Protein AF-A0A7Y2ZWP7-F1 (afdb_monomer)

Nearest PDB structures (foldseek):
  7brs-assembly2_B  TM=5.077E-01  e=2.955E-02  Escherichia coli K-12
  8ri6-assembly1_C  TM=5.027E-01  e=2.623E-02  Escherichia coli
  9j6n-assembly2_B  TM=5.219E-01  e=1.567E-01  Streptomyces sp. JHA19
  4lpv-assembly1_A  TM=5.617E-01  e=3.831E-01  synthetic construct
  2wbk-assembly1_A  TM=4.570E-01  e=1.699E+00  Bacteroides thetaiotaomicron VPI-5482

Structure (mmCIF, N/CA/C/O backbone):
data_AF-A0A7Y2ZWP7-F1
#
_entry.id   AF-A0A7Y2ZWP7-F1
#
loop_
_atom_site.group_PDB
_atom_site.id
_atom_site.type_symbol
_atom_site.label_atom_id
_atom_site.label_alt_id
_atom_site.label_comp_id
_atom_site.label_asym_id
_atom_site.label_entity_id
_atom_site.label_seq_id
_atom_site.pdbx_PDB_ins_code
_atom_site.Cartn_x
_atom_site.Cartn_y
_atom_site.Cartn_z
_atom_site.occupancy
_atom_site.B_iso_or_equiv
_atom_site.auth_seq_id
_atom_site.auth_comp_id
_atom_site.auth_asym_id
_atom_site.auth_atom_id
_atom_site.pdbx_PDB_model_num
ATOM 1 N N . MET A 1 1 ? -18.587 59.667 14.987 1.00 41.62 1 MET A N 1
ATOM 2 C CA . MET A 1 1 ? -17.826 59.071 13.861 1.00 41.62 1 MET A CA 1
ATOM 3 C C . MET A 1 1 ? -16.362 59.031 14.298 1.00 41.62 1 MET A C 1
ATOM 5 O O . MET A 1 1 ? -15.838 60.096 14.548 1.00 41.62 1 MET A O 1
ATOM 9 N N . LYS A 1 2 ? -15.640 57.929 14.500 1.00 44.94 2 LYS A N 1
ATOM 10 C CA . LYS A 1 2 ? -15.768 56.522 14.107 1.00 44.94 2 LYS A CA 1
ATOM 11 C C . LYS A 1 2 ? -15.041 55.707 15.193 1.00 44.94 2 LYS A C 1
ATOM 13 O O . LYS A 1 2 ? -13.915 56.050 15.538 1.00 44.94 2 LYS A O 1
ATOM 18 N N . HIS A 1 3 ? -15.672 54.666 15.733 1.00 44.88 3 HIS A N 1
ATOM 19 C CA . HIS A 1 3 ? -14.978 53.676 16.555 1.00 44.88 3 HIS A CA 1
ATOM 20 C C . HIS A 1 3 ? -14.043 52.883 15.636 1.00 44.88 3 HIS A C 1
ATOM 22 O O . HIS A 1 3 ? -14.511 52.184 14.739 1.00 44.88 3 HIS A O 1
ATOM 28 N N . ALA A 1 4 ? -12.730 53.028 15.813 1.00 48.81 4 ALA A N 1
ATOM 29 C CA . ALA A 1 4 ? -11.750 52.165 15.167 1.00 48.81 4 ALA A CA 1
ATOM 30 C C . ALA A 1 4 ? -11.737 50.828 15.920 1.00 48.81 4 ALA A C 1
ATOM 32 O O . ALA A 1 4 ? -11.011 50.652 16.895 1.00 48.81 4 ALA A O 1
ATOM 33 N N . ILE A 1 5 ? -12.621 49.915 15.517 1.00 54.44 5 ILE A N 1
ATOM 34 C CA . ILE A 1 5 ? -12.656 48.548 16.036 1.00 54.44 5 ILE A CA 1
ATOM 35 C C . ILE A 1 5 ? -11.467 47.804 15.426 1.00 54.44 5 ILE A C 1
ATOM 37 O O . ILE A 1 5 ? -11.475 47.407 14.260 1.00 54.44 5 ILE A O 1
ATOM 41 N N . LEU A 1 6 ? -10.428 47.666 16.242 1.00 48.25 6 LEU A N 1
ATOM 42 C CA . LEU A 1 6 ? -9.253 46.839 16.020 1.00 48.25 6 LEU A CA 1
ATOM 43 C C . LEU A 1 6 ? -9.697 45.372 15.879 1.00 48.25 6 LEU A C 1
ATOM 45 O O . LEU A 1 6 ? -9.906 44.675 16.867 1.00 48.25 6 LEU A O 1
ATOM 49 N N . SER A 1 7 ? -9.886 44.912 14.643 1.00 50.59 7 SER A N 1
ATOM 50 C CA . SER A 1 7 ? -10.218 43.515 14.352 1.00 50.59 7 SER A CA 1
ATOM 51 C C . SER A 1 7 ? -8.922 42.722 14.213 1.00 50.59 7 SER A C 1
ATOM 53 O O . SER A 1 7 ? -8.361 42.601 13.127 1.00 50.59 7 SER A O 1
ATOM 55 N N . VAL A 1 8 ? -8.412 42.222 15.338 1.00 52.72 8 VAL A N 1
ATOM 56 C CA . VAL A 1 8 ? -7.318 41.248 15.357 1.00 52.72 8 VAL A CA 1
ATOM 57 C C . VAL A 1 8 ? -7.896 39.899 14.915 1.00 52.72 8 VAL A C 1
ATOM 59 O O . VAL A 1 8 ? -8.498 39.179 15.708 1.00 52.72 8 VAL A O 1
ATOM 62 N N . LEU A 1 9 ? -7.747 39.564 13.631 1.00 49.41 9 LEU A N 1
ATOM 63 C CA . LEU A 1 9 ? -8.009 38.219 13.117 1.00 49.41 9 LEU A CA 1
ATOM 64 C C . LEU A 1 9 ? -6.866 37.295 13.577 1.00 49.41 9 LEU A C 1
ATOM 66 O O . LEU A 1 9 ? -5.861 37.128 12.890 1.00 49.41 9 LEU A O 1
ATOM 70 N N . ILE A 1 10 ? -7.000 36.707 14.768 1.00 55.69 10 ILE A N 1
ATOM 71 C CA . ILE A 1 10 ? -6.197 35.544 15.165 1.00 55.69 10 ILE A CA 1
ATOM 72 C C . ILE A 1 10 ? -6.719 34.357 14.351 1.00 55.69 10 ILE A C 1
ATOM 74 O O . ILE A 1 10 ? -7.707 33.715 14.702 1.00 55.69 10 ILE A O 1
ATOM 78 N N . VAL A 1 11 ? -6.072 34.091 13.215 1.00 55.31 11 VAL A N 1
ATOM 79 C CA . VAL A 1 11 ? -6.213 32.818 12.506 1.00 55.31 11 VAL A CA 1
ATOM 80 C C . VAL A 1 11 ? -5.475 31.782 13.343 1.00 55.31 11 VAL A C 1
ATOM 82 O O . VAL A 1 11 ? -4.252 31.660 13.294 1.00 55.31 11 VAL A O 1
ATOM 85 N N . LEU A 1 12 ? -6.235 31.079 14.175 1.00 51.16 12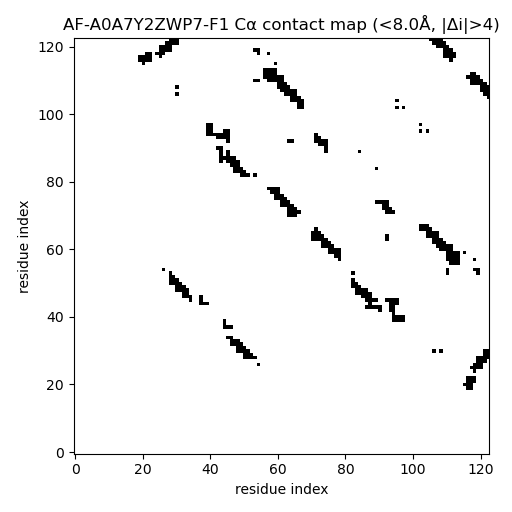 LEU A N 1
ATOM 86 C CA . LEU A 1 12 ? -5.756 29.975 14.989 1.00 51.16 12 LEU A CA 1
ATOM 87 C C . LEU A 1 12 ? -5.449 28.796 14.050 1.00 51.16 12 LEU A C 1
ATOM 89 O O . LEU A 1 12 ? -6.302 27.957 13.768 1.00 51.16 12 LEU A O 1
ATOM 93 N N . PHE A 1 13 ? -4.230 28.770 13.508 1.00 49.97 13 PHE A N 1
ATOM 94 C CA . PHE A 1 13 ? -3.674 27.616 12.804 1.00 49.97 13 PHE A CA 1
ATOM 95 C C . PHE A 1 13 ? -3.463 26.498 13.835 1.00 49.97 13 PHE A C 1
ATOM 97 O O . PHE A 1 13 ? -2.378 26.324 14.388 1.00 49.97 13 PHE A O 1
ATOM 104 N N . PHE A 1 14 ? -4.521 25.743 14.135 1.00 54.94 14 PHE A N 1
ATOM 105 C CA . PHE A 1 14 ? -4.380 24.448 14.788 1.00 54.94 14 PHE A CA 1
ATOM 106 C C . PHE A 1 14 ? -3.682 23.516 13.798 1.00 54.94 14 PHE A C 1
ATOM 108 O O . PHE A 1 14 ? -4.310 22.873 12.958 1.00 54.94 14 PHE A O 1
ATOM 115 N N . ALA A 1 15 ? -2.355 23.463 13.888 1.00 52.19 15 ALA A N 1
ATOM 116 C CA . ALA A 1 15 ? -1.590 22.350 13.367 1.00 52.19 15 ALA A CA 1
ATOM 117 C C . ALA A 1 15 ? -2.030 21.109 14.154 1.00 52.19 15 ALA A C 1
ATOM 119 O O . ALA A 1 15 ? -1.512 20.821 15.232 1.00 52.19 15 ALA A O 1
ATOM 120 N N . PHE A 1 16 ? -3.043 20.401 13.649 1.00 50.94 16 PHE A N 1
ATOM 121 C CA . PHE A 1 16 ? -3.355 19.061 14.117 1.00 50.94 16 PHE A CA 1
ATOM 122 C C . PHE A 1 16 ? -2.143 18.195 13.786 1.00 50.94 16 PHE A C 1
ATOM 124 O O . PHE A 1 16 ? -2.000 17.686 12.675 1.00 50.94 16 PHE A O 1
ATOM 131 N N . ALA A 1 17 ? -1.243 18.046 14.757 1.00 50.16 17 ALA A N 1
ATOM 132 C CA . ALA A 1 17 ? -0.327 16.926 14.795 1.00 50.16 17 ALA A CA 1
ATOM 133 C C . ALA A 1 17 ? -1.207 15.672 14.854 1.00 50.16 17 ALA A C 1
ATOM 135 O O . ALA A 1 17 ? -1.677 15.273 15.919 1.00 50.16 17 ALA A O 1
ATOM 136 N N . SER A 1 18 ? -1.535 15.124 13.682 1.00 54.62 18 SER A N 1
ATOM 137 C CA . SER A 1 18 ? -2.363 13.932 13.554 1.00 54.62 18 SER A CA 1
ATOM 138 C C . SER A 1 18 ? -1.567 12.759 14.107 1.00 54.62 18 SER A C 1
ATOM 140 O O . SER A 1 18 ? -0.817 12.097 13.388 1.00 54.62 18 SER A O 1
ATOM 142 N N . CYS A 1 19 ? -1.692 12.529 15.413 1.00 70.94 19 CYS A N 1
ATOM 143 C CA . CYS A 1 19 ? -1.199 11.325 16.050 1.00 70.94 19 CYS A CA 1
ATOM 144 C C . CYS A 1 19 ? -1.906 10.153 15.366 1.00 70.94 19 CYS A C 1
ATOM 146 O O . CYS A 1 19 ? -3.132 10.038 15.411 1.00 70.94 19 CYS A O 1
ATOM 148 N N . THR A 1 20 ? -1.140 9.343 14.640 1.00 78.19 20 THR A N 1
ATOM 149 C CA . THR A 1 20 ? -1.694 8.182 13.949 1.00 78.19 20 THR A CA 1
ATOM 150 C C . THR A 1 20 ? -2.122 7.185 15.018 1.00 78.19 20 THR A C 1
ATOM 152 O O . THR A 1 20 ? -1.285 6.687 15.769 1.00 78.19 20 THR A O 1
ATOM 155 N N . LYS A 1 21 ? -3.429 6.939 15.136 1.00 92.00 21 LYS A N 1
ATOM 156 C CA . LYS A 1 21 ? -3.969 6.004 16.123 1.00 92.00 21 LYS A CA 1
ATOM 157 C C . LYS A 1 21 ? -3.718 4.585 15.632 1.00 92.00 21 LYS A C 1
ATOM 159 O O . LYS A 1 21 ? -4.205 4.211 14.569 1.00 92.00 21 LYS A O 1
ATOM 164 N N . VAL A 1 22 ? -2.973 3.807 16.406 1.00 93.81 22 VAL A N 1
ATOM 165 C CA . VAL A 1 22 ? -2.733 2.386 16.141 1.00 93.81 22 VAL A CA 1
ATOM 166 C C . VAL A 1 22 ? -3.408 1.584 17.239 1.00 93.81 22 VAL A C 1
ATOM 168 O O . VAL A 1 22 ? -3.227 1.873 18.422 1.00 93.81 22 VAL A O 1
ATOM 171 N N . SER A 1 23 ? -4.207 0.599 16.848 1.00 94.88 23 SER A N 1
ATOM 172 C CA . SER A 1 23 ? -4.832 -0.328 17.782 1.00 94.88 23 SER A CA 1
ATOM 173 C C . SER A 1 23 ? -3.756 -1.166 18.482 1.00 94.88 23 SER A C 1
ATOM 175 O O . SER A 1 23 ? -2.845 -1.657 17.811 1.00 94.88 23 SER A O 1
ATOM 177 N N . PRO A 1 24 ? -3.860 -1.411 19.801 1.00 92.81 24 PRO A N 1
ATOM 178 C CA . PRO A 1 24 ? -2.964 -2.342 20.491 1.00 92.81 24 PRO A CA 1
ATOM 179 C C . PRO A 1 24 ? -3.080 -3.779 19.954 1.00 92.81 24 PRO A C 1
ATOM 181 O O . PRO A 1 24 ? -2.167 -4.574 20.142 1.00 92.81 24 PRO A O 1
ATOM 184 N N . ASN A 1 25 ? -4.177 -4.092 19.256 1.00 91.75 25 ASN A N 1
ATOM 185 C CA . ASN A 1 25 ? -4.431 -5.388 18.629 1.00 91.75 25 ASN A CA 1
ATOM 186 C C . ASN A 1 25 ? -4.138 -5.377 17.120 1.00 91.75 25 ASN A C 1
ATOM 188 O O . ASN A 1 25 ? -4.641 -6.234 16.396 1.00 91.75 25 ASN A O 1
ATOM 192 N N . ALA A 1 26 ? -3.390 -4.388 16.617 1.00 93.44 26 ALA A N 1
ATOM 193 C CA . ALA A 1 26 ? -3.069 -4.321 15.199 1.00 93.44 26 ALA A CA 1
ATOM 194 C C . ALA A 1 26 ? -2.266 -5.553 14.759 1.00 93.44 26 ALA A C 1
ATOM 196 O O . ALA A 1 26 ? -1.268 -5.916 15.382 1.00 93.44 26 ALA A O 1
ATOM 197 N N . VAL A 1 27 ? -2.691 -6.185 13.666 1.00 93.50 27 VAL A N 1
ATOM 198 C CA . VAL A 1 27 ? -2.091 -7.437 13.181 1.00 93.50 27 VAL A CA 1
ATOM 199 C C . VAL A 1 27 ? -1.154 -7.211 11.994 1.00 93.50 27 VAL A C 1
ATOM 201 O O . VAL A 1 27 ? -1.431 -6.405 11.103 1.00 93.50 27 VAL A O 1
ATOM 204 N N . GLU A 1 28 ? -0.051 -7.961 11.953 1.00 93.00 28 GLU A N 1
ATOM 205 C CA . GLU A 1 28 ? 0.915 -7.915 10.850 1.00 93.00 28 GLU A CA 1
ATOM 206 C C . GLU A 1 28 ? 0.411 -8.686 9.630 1.00 93.00 28 GLU A C 1
ATOM 208 O O . GLU A 1 28 ? 0.020 -9.846 9.739 1.00 93.00 28 GLU A O 1
ATOM 213 N N . ARG A 1 29 ? 0.435 -8.076 8.449 1.00 88.00 29 ARG A N 1
ATOM 214 C CA . ARG A 1 29 ? -0.111 -8.586 7.186 1.00 88.00 29 ARG A CA 1
ATOM 215 C C . ARG A 1 29 ? 0.991 -8.872 6.191 1.00 88.00 29 ARG A C 1
ATOM 217 O O . ARG A 1 29 ? 1.978 -8.148 6.115 1.00 88.00 29 ARG A O 1
ATOM 224 N N . LYS A 1 30 ? 0.786 -9.918 5.393 1.00 93.88 30 LYS A N 1
ATOM 225 C CA . LYS A 1 30 ? 1.742 -10.305 4.362 1.00 93.88 30 LYS A CA 1
ATOM 226 C C . LYS A 1 30 ? 1.427 -9.563 3.072 1.00 93.88 30 LYS A C 1
ATOM 228 O O . LYS A 1 30 ? 0.292 -9.618 2.587 1.00 93.88 30 LYS A O 1
ATOM 233 N N . VAL A 1 31 ? 2.443 -8.890 2.545 1.00 95.56 31 VAL A N 1
ATOM 234 C CA . VAL A 1 31 ? 2.397 -8.112 1.309 1.00 95.56 31 VAL A CA 1
ATOM 235 C C . VAL A 1 31 ? 3.240 -8.840 0.266 1.00 95.56 31 VAL A C 1
ATOM 237 O O . VAL A 1 31 ? 4.446 -8.984 0.419 1.00 95.56 31 VAL A O 1
ATOM 240 N N . ASP A 1 32 ? 2.594 -9.325 -0.789 1.00 96.06 32 ASP A N 1
ATOM 241 C CA . ASP A 1 32 ? 3.234 -10.061 -1.877 1.00 96.06 32 ASP A CA 1
ATOM 242 C C . ASP A 1 32 ? 3.146 -9.252 -3.178 1.00 96.06 32 ASP A C 1
ATOM 244 O O . ASP A 1 32 ? 2.055 -8.897 -3.642 1.00 96.06 32 ASP A O 1
ATOM 248 N N . PHE A 1 33 ? 4.292 -8.988 -3.801 1.00 94.62 33 PHE A N 1
ATOM 249 C CA . PHE A 1 33 ? 4.397 -8.313 -5.094 1.00 94.62 33 PHE A CA 1
ATOM 250 C C . PHE A 1 33 ? 5.679 -8.737 -5.822 1.00 94.62 33 PHE A C 1
ATOM 252 O O . PHE A 1 33 ? 6.578 -9.329 -5.232 1.00 94.62 33 PHE A O 1
ATOM 259 N N . SER A 1 34 ? 5.756 -8.443 -7.120 1.00 91.69 34 SER A N 1
ATOM 260 C CA . SER A 1 34 ? 6.957 -8.643 -7.935 1.00 91.69 34 SER A CA 1
ATOM 261 C C . SER A 1 34 ? 7.134 -7.466 -8.884 1.00 91.69 34 SER A C 1
ATOM 263 O O . SER A 1 34 ? 6.154 -6.978 -9.451 1.00 91.69 34 SER A O 1
ATOM 265 N N . TRP A 1 35 ? 8.381 -7.033 -9.065 1.00 88.44 35 TRP A N 1
ATOM 266 C CA . TRP A 1 35 ? 8.759 -6.023 -10.056 1.00 88.44 35 TRP A CA 1
ATOM 267 C C . TRP A 1 35 ? 8.942 -6.603 -11.467 1.00 88.44 35 TRP A C 1
ATOM 269 O O . TRP A 1 35 ? 9.184 -5.859 -12.415 1.00 88.44 35 TRP A O 1
ATOM 279 N N . GLU A 1 36 ? 8.834 -7.924 -11.624 1.00 87.88 36 GLU A N 1
ATOM 280 C CA . GLU A 1 36 ? 9.037 -8.610 -12.898 1.00 87.88 36 GLU A CA 1
ATOM 281 C C . GLU A 1 36 ? 8.089 -8.088 -13.992 1.00 87.88 36 GLU A C 1
ATOM 283 O O . GLU A 1 36 ? 6.879 -7.941 -13.795 1.00 87.88 36 GLU A O 1
ATOM 288 N N . GLY A 1 37 ? 8.654 -7.789 -15.165 1.00 86.44 37 GLY A N 1
ATOM 289 C CA . GLY A 1 37 ? 7.904 -7.268 -16.310 1.00 86.44 37 GLY A CA 1
ATOM 290 C C . GLY A 1 37 ? 7.414 -5.822 -16.154 1.00 86.44 37 GLY A C 1
ATOM 291 O O . GLY A 1 37 ? 6.542 -5.390 -16.917 1.00 86.44 37 GLY A O 1
ATOM 292 N N . LEU A 1 38 ? 7.928 -5.072 -15.173 1.00 87.56 38 LEU A N 1
ATOM 293 C CA . LEU A 1 38 ? 7.723 -3.628 -15.067 1.00 87.56 38 LEU A CA 1
ATOM 294 C C . LEU A 1 38 ? 8.907 -2.867 -15.657 1.00 87.56 38 LEU A C 1
ATOM 296 O O . LEU A 1 38 ? 10.054 -3.293 -15.561 1.00 87.56 38 LEU A O 1
ATOM 300 N N . VAL A 1 39 ? 8.598 -1.730 -16.277 1.00 86.69 39 VAL A N 1
ATOM 301 C CA . VAL A 1 39 ? 9.590 -0.830 -16.864 1.00 86.69 39 VAL A CA 1
ATOM 302 C C . VAL A 1 39 ? 9.894 0.263 -15.835 1.00 86.69 39 VAL A C 1
ATOM 304 O O . VAL A 1 39 ? 8.959 0.959 -15.427 1.00 86.69 39 VAL A O 1
ATOM 307 N N . PRO A 1 40 ? 11.156 0.419 -15.395 1.00 86.69 40 PRO A N 1
ATOM 308 C CA . PRO A 1 40 ? 11.552 1.523 -14.525 1.00 86.69 40 PRO A CA 1
ATOM 309 C C . PRO A 1 40 ? 11.252 2.888 -15.155 1.00 86.69 40 PRO A C 1
ATOM 311 O O . PRO A 1 40 ? 11.255 3.023 -16.379 1.00 86.69 40 PRO A O 1
ATOM 314 N N . CYS A 1 41 ? 11.008 3.901 -14.323 1.00 85.94 41 CYS A N 1
ATOM 315 C CA . CYS A 1 41 ? 10.721 5.280 -14.744 1.00 85.94 41 CYS A CA 1
ATOM 316 C C . CYS A 1 41 ? 9.482 5.444 -15.654 1.00 85.94 41 CYS A C 1
ATOM 318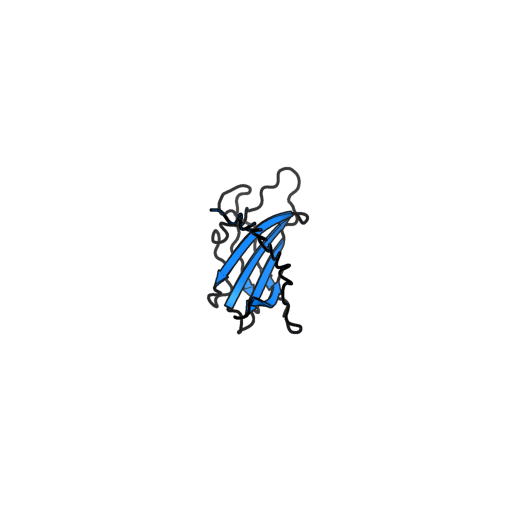 O O . CYS A 1 41 ? 9.299 6.494 -16.271 1.00 85.94 41 CYS A O 1
ATOM 320 N N . ALA A 1 42 ? 8.620 4.427 -15.758 1.00 84.12 42 ALA A N 1
ATOM 321 C CA . ALA A 1 42 ? 7.398 4.483 -16.552 1.00 84.12 42 ALA A CA 1
ATOM 322 C C . ALA A 1 42 ? 6.179 4.876 -15.704 1.00 84.12 42 ALA A C 1
ATOM 324 O O . ALA A 1 42 ? 5.996 4.408 -14.575 1.00 84.12 42 ALA A O 1
ATOM 325 N N . ALA A 1 43 ? 5.284 5.680 -16.288 1.00 75.50 43 ALA A N 1
ATOM 326 C CA . ALA A 1 43 ? 3.989 5.981 -15.686 1.00 75.50 43 ALA A CA 1
ATOM 327 C C . ALA A 1 43 ? 3.203 4.683 -15.427 1.00 75.50 43 ALA A C 1
ATOM 329 O O . ALA A 1 43 ? 3.099 3.817 -16.297 1.00 75.50 43 ALA A O 1
ATOM 330 N N . GLY A 1 44 ? 2.656 4.530 -14.218 1.00 71.88 44 GLY A N 1
ATOM 331 C CA . GLY A 1 44 ? 1.961 3.301 -13.825 1.00 71.88 44 GLY A CA 1
ATOM 332 C C . GLY A 1 44 ? 2.883 2.095 -13.593 1.00 71.88 44 GLY A C 1
ATOM 333 O O . GLY A 1 44 ? 2.390 0.967 -13.538 1.00 71.88 44 GLY A O 1
ATOM 334 N N . GLY A 1 45 ? 4.191 2.311 -13.408 1.00 81.31 45 GLY A N 1
ATOM 335 C CA . GLY A 1 45 ? 5.204 1.291 -13.098 1.00 81.31 45 GLY A CA 1
ATOM 336 C C . GLY A 1 45 ? 5.074 0.618 -11.725 1.00 81.31 45 GLY A C 1
ATOM 337 O O . GLY A 1 45 ? 6.046 0.065 -11.224 1.00 81.31 45 GLY A O 1
ATOM 338 N N . ASN A 1 46 ? 3.893 0.654 -11.103 1.00 90.00 46 ASN A N 1
ATOM 339 C CA . ASN A 1 46 ? 3.622 -0.022 -9.841 1.00 90.00 46 ASN A CA 1
ATOM 340 C C . ASN A 1 46 ? 3.036 -1.426 -10.073 1.00 90.00 46 ASN A C 1
ATOM 342 O O . ASN A 1 46 ? 2.158 -1.606 -10.933 1.00 90.00 46 ASN A O 1
ATOM 346 N N . PRO A 1 47 ? 3.477 -2.429 -9.296 1.00 93.75 47 PRO A N 1
ATOM 347 C CA . PRO A 1 47 ? 3.062 -3.807 -9.459 1.00 93.75 47 PRO A CA 1
ATOM 348 C C . PRO A 1 47 ? 1.619 -4.017 -9.026 1.00 93.75 47 PRO A C 1
ATOM 350 O O . PRO A 1 47 ? 0.991 -3.198 -8.357 1.00 93.75 47 PRO A O 1
ATOM 353 N N . LYS A 1 48 ? 1.102 -5.189 -9.384 1.00 95.44 48 LYS A N 1
ATOM 354 C CA . LYS A 1 48 ? -0.003 -5.773 -8.634 1.00 95.44 48 LYS A CA 1
ATOM 355 C C . LYS A 1 48 ? 0.508 -6.129 -7.236 1.00 95.44 48 LYS A C 1
A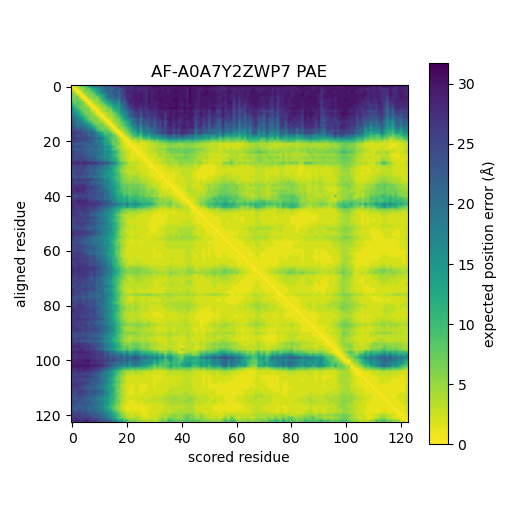TOM 357 O O . LYS A 1 48 ? 1.546 -6.778 -7.125 1.00 95.44 48 LYS A O 1
ATOM 362 N N . ILE A 1 49 ? -0.260 -5.790 -6.207 1.00 96.44 49 ILE A N 1
ATOM 363 C CA . ILE A 1 49 ? 0.038 -6.153 -4.818 1.00 96.44 49 ILE A CA 1
ATOM 364 C C . ILE A 1 49 ? -1.071 -7.071 -4.309 1.00 96.44 49 ILE A C 1
ATOM 366 O O . ILE A 1 49 ? -2.258 -6.812 -4.532 1.00 96.44 49 ILE A O 1
ATOM 370 N N . ARG A 1 50 ? -0.686 -8.161 -3.649 1.00 97.25 50 ARG A N 1
ATOM 371 C CA . ARG A 1 50 ? -1.590 -9.043 -2.908 1.00 97.25 50 ARG A CA 1
ATOM 372 C C . ARG A 1 50 ? -1.335 -8.854 -1.423 1.00 97.25 50 ARG A C 1
ATOM 374 O O . ARG A 1 50 ? -0.191 -8.889 -0.984 1.00 97.25 50 ARG A O 1
ATOM 381 N N . ILE A 1 51 ? -2.399 -8.667 -0.665 1.00 96.56 51 ILE A N 1
ATOM 382 C CA . ILE A 1 51 ? -2.347 -8.455 0.774 1.00 96.56 51 ILE A CA 1
ATOM 383 C C . ILE A 1 51 ? -3.188 -9.557 1.404 1.00 96.56 51 ILE A C 1
ATOM 385 O O . ILE A 1 51 ? -4.354 -9.729 1.051 1.00 96.56 51 ILE A O 1
ATOM 389 N N . SER A 1 52 ? -2.598 -10.317 2.319 1.00 95.38 52 SER A N 1
ATOM 390 C CA . SER A 1 52 ? -3.297 -11.398 3.018 1.00 95.38 52 SER A CA 1
ATOM 391 C C . SER A 1 52 ? -3.415 -11.130 4.515 1.00 95.38 52 SER A C 1
ATOM 393 O O . SER A 1 52 ? -2.618 -10.403 5.113 1.00 95.38 52 SER A O 1
ATOM 395 N N . GLY A 1 53 ? -4.466 -11.707 5.102 1.00 94.62 53 GLY A N 1
ATOM 396 C CA . GLY A 1 53 ? -4.842 -11.512 6.498 1.00 94.62 53 GLY A CA 1
ATOM 397 C C . GLY A 1 53 ? -5.550 -10.185 6.788 1.00 94.62 53 GLY A C 1
ATOM 398 O O . GLY A 1 53 ? -5.595 -9.772 7.933 1.00 94.62 53 GLY A O 1
ATOM 399 N N . ILE A 1 54 ? -6.060 -9.437 5.816 1.00 95.56 54 ILE A N 1
ATOM 400 C CA . ILE A 1 54 ? -6.678 -8.134 6.126 1.00 95.56 54 ILE A CA 1
ATOM 401 C C . ILE A 1 54 ? -7.771 -8.302 7.207 1.00 95.56 54 ILE A C 1
ATOM 403 O O . ILE A 1 54 ? -8.617 -9.174 7.029 1.00 95.56 54 ILE A O 1
ATOM 407 N N . PRO A 1 55 ? -7.742 -7.539 8.322 1.00 96.12 55 PRO A N 1
ATOM 408 C CA . PRO A 1 55 ? -8.759 -7.646 9.368 1.00 96.12 55 PRO A CA 1
ATOM 409 C C . PRO A 1 55 ? -10.156 -7.365 8.820 1.00 96.12 55 PRO A C 1
ATOM 411 O O . PRO A 1 55 ? -10.312 -6.446 8.014 1.00 96.12 55 PRO A O 1
ATOM 414 N N . ASP A 1 56 ? -11.163 -8.088 9.305 1.00 95.25 56 ASP A N 1
ATOM 415 C CA . ASP A 1 56 ? -12.545 -7.990 8.809 1.00 95.25 56 ASP A CA 1
ATOM 416 C C . ASP A 1 56 ? -13.136 -6.576 8.955 1.00 95.25 56 ASP A C 1
ATOM 418 O O . ASP A 1 56 ? -13.899 -6.114 8.104 1.00 95.25 56 ASP A O 1
ATOM 422 N N . ASP A 1 57 ? -12.709 -5.839 9.982 1.00 96.94 57 ASP A N 1
ATOM 423 C CA . ASP A 1 57 ? -13.171 -4.474 10.254 1.00 96.94 57 ASP A CA 1
ATOM 424 C C . ASP A 1 57 ? -12.519 -3.409 9.356 1.00 96.94 57 ASP A C 1
ATOM 426 O O . ASP A 1 57 ? -12.831 -2.220 9.462 1.00 96.94 57 ASP A O 1
ATOM 430 N N . THR A 1 58 ? -11.630 -3.807 8.441 1.00 97.88 58 THR A N 1
ATOM 431 C CA . THR A 1 58 ? -10.936 -2.873 7.546 1.00 97.88 58 THR A CA 1
ATOM 432 C C . THR A 1 58 ? -11.926 -2.178 6.620 1.00 97.88 58 THR A C 1
ATOM 434 O O . THR A 1 58 ? -12.670 -2.821 5.880 1.00 97.88 58 THR A O 1
ATOM 437 N N . LYS A 1 59 ? -11.895 -0.845 6.606 1.00 97.88 59 LYS A N 1
ATOM 438 C CA . LYS A 1 59 ? -12.664 -0.002 5.674 1.00 97.88 59 LYS A CA 1
ATOM 439 C C . LYS A 1 59 ? -11.782 0.696 4.659 1.00 97.88 59 LYS A C 1
ATOM 441 O O . LYS A 1 59 ? -12.213 0.945 3.534 1.00 97.88 59 LYS A O 1
ATOM 446 N N . THR A 1 60 ? -10.547 0.990 5.046 1.00 97.94 60 THR A N 1
ATOM 447 C CA . THR A 1 60 ? -9.615 1.765 4.234 1.00 97.94 60 THR A CA 1
ATOM 448 C C . THR A 1 60 ? -8.256 1.085 4.198 1.00 97.94 60 THR A C 1
ATOM 450 O O . THR A 1 60 ? -7.767 0.606 5.220 1.00 97.94 60 THR A O 1
ATOM 453 N N . LEU A 1 61 ? -7.631 1.072 3.023 1.00 97.56 61 LEU A N 1
ATOM 454 C CA . LEU A 1 61 ? -6.222 0.733 2.857 1.00 97.56 61 LEU A CA 1
ATOM 455 C C . LEU A 1 61 ? -5.435 1.996 2.520 1.00 97.56 61 LEU A C 1
ATOM 457 O O . LEU A 1 61 ? -5.787 2.725 1.591 1.00 97.56 61 LEU A O 1
ATOM 461 N N . VAL A 1 62 ? -4.344 2.229 3.241 1.00 97.19 62 VAL A N 1
ATOM 462 C CA . VAL A 1 62 ? -3.364 3.270 2.928 1.00 97.19 62 VAL A CA 1
ATOM 463 C C . VAL A 1 62 ? -2.083 2.596 2.470 1.00 97.19 62 VAL A C 1
ATOM 465 O O . VAL A 1 62 ? -1.509 1.771 3.175 1.00 97.19 62 VAL A O 1
ATOM 468 N N . VAL A 1 63 ? -1.645 2.946 1.268 1.00 97.19 63 VAL A N 1
ATOM 469 C CA . VAL A 1 63 ? -0.473 2.379 0.609 1.00 97.19 63 VAL A CA 1
ATOM 470 C C . VAL A 1 63 ? 0.558 3.478 0.478 1.00 97.19 63 VAL A C 1
ATOM 472 O O . VAL A 1 63 ? 0.261 4.540 -0.060 1.00 97.19 63 VAL A O 1
ATOM 475 N N . SER A 1 64 ? 1.766 3.237 0.964 1.00 96.31 64 SER A N 1
ATOM 476 C CA . SER A 1 64 ? 2.913 4.125 0.767 1.00 96.31 64 SER A CA 1
ATOM 477 C C . SER A 1 64 ? 4.067 3.331 0.176 1.00 96.31 64 SER A C 1
ATOM 479 O O . SER A 1 64 ? 4.183 2.135 0.443 1.00 96.31 64 SER A O 1
ATOM 481 N N . LEU A 1 65 ? 4.918 3.982 -0.608 1.00 94.75 65 LEU A N 1
ATOM 482 C CA . LEU A 1 65 ? 6.150 3.391 -1.124 1.00 94.75 65 LEU A CA 1
ATOM 483 C C . LEU A 1 65 ? 7.333 4.230 -0.656 1.00 94.75 65 LEU A C 1
ATOM 485 O O . LEU A 1 65 ? 7.272 5.461 -0.678 1.00 94.75 65 LEU A O 1
ATOM 489 N N . TYR A 1 6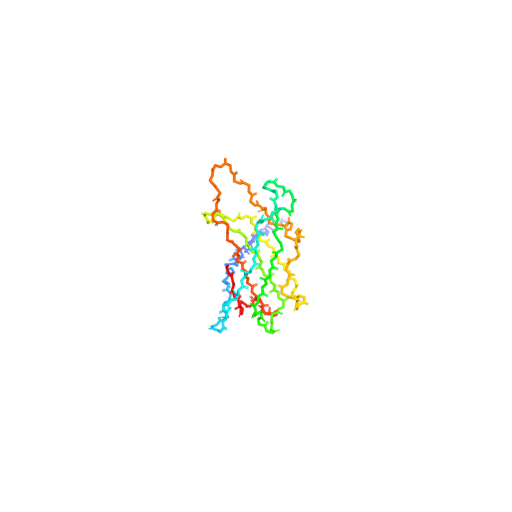6 ? 8.399 3.555 -0.243 1.00 92.69 66 TYR A N 1
ATOM 490 C CA . TYR A 1 66 ? 9.634 4.190 0.187 1.00 92.69 66 TYR A CA 1
ATOM 491 C C . TYR A 1 66 ? 10.846 3.565 -0.489 1.00 92.69 66 TYR A C 1
ATOM 493 O O . TYR A 1 66 ? 10.877 2.352 -0.685 1.00 92.69 66 TYR A O 1
ATOM 501 N N . ASP A 1 67 ? 11.861 4.383 -0.741 1.00 90.88 67 ASP A N 1
ATOM 502 C CA . ASP A 1 67 ? 13.192 3.967 -1.179 1.00 90.88 67 ASP A CA 1
ATOM 503 C C . ASP A 1 67 ? 14.239 4.726 -0.357 1.00 90.88 67 ASP A C 1
ATOM 505 O O . ASP A 1 67 ? 14.171 5.947 -0.248 1.00 90.88 67 ASP A O 1
ATOM 509 N N . HIS A 1 68 ? 15.155 4.021 0.313 1.00 87.56 68 HIS A N 1
ATOM 510 C CA . HIS A 1 68 ? 16.139 4.625 1.231 1.00 87.56 68 HIS A CA 1
ATOM 511 C C . HIS A 1 68 ? 15.544 5.607 2.269 1.00 87.56 68 HIS A C 1
ATOM 513 O O . HIS A 1 68 ? 16.196 6.544 2.721 1.00 87.56 68 HIS A O 1
ATOM 519 N N . GLY A 1 69 ? 14.285 5.389 2.666 1.00 86.19 69 GLY A N 1
ATOM 520 C CA . GLY A 1 69 ? 13.549 6.264 3.588 1.00 86.19 69 GLY A CA 1
ATOM 521 C C . GLY A 1 69 ? 12.890 7.483 2.932 1.00 86.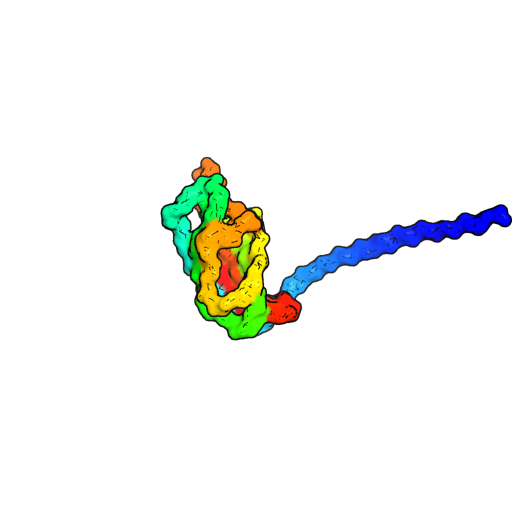19 69 GLY A C 1
ATOM 522 O O . GLY A 1 69 ? 12.117 8.175 3.594 1.00 86.19 69 GLY A O 1
ATOM 523 N N . LEU A 1 70 ? 13.123 7.721 1.642 1.00 89.12 70 LEU A N 1
ATOM 524 C CA . LEU A 1 70 ? 12.442 8.742 0.854 1.00 89.12 70 LEU A CA 1
ATOM 525 C C . LEU A 1 70 ? 11.079 8.224 0.398 1.00 89.12 70 LEU A C 1
ATOM 527 O O . LEU A 1 70 ? 10.947 7.092 -0.058 1.00 89.12 70 LEU A O 1
ATOM 531 N N . SER A 1 71 ? 10.050 9.055 0.549 1.00 92.75 71 SER A N 1
ATOM 532 C CA . SER A 1 71 ? 8.687 8.723 0.133 1.00 92.75 71 SER A CA 1
ATOM 533 C C . SER A 1 71 ? 8.534 8.885 -1.377 1.00 92.75 71 SER A C 1
ATOM 535 O O . SER A 1 71 ? 8.761 9.969 -1.902 1.00 92.75 71 SER A O 1
ATOM 537 N N . HIS A 1 72 ? 8.038 7.842 -2.035 1.00 92.31 72 HIS A N 1
ATOM 538 C CA . HIS A 1 72 ? 7.601 7.853 -3.436 1.00 92.31 72 HIS A CA 1
ATOM 539 C C . HIS A 1 72 ? 6.133 8.272 -3.599 1.00 92.31 72 HIS A C 1
ATOM 541 O O . HIS A 1 72 ? 5.619 8.396 -4.708 1.00 92.31 72 HIS A O 1
ATOM 547 N N . GLY A 1 73 ? 5.434 8.468 -2.483 1.00 94.00 73 GLY A N 1
ATOM 548 C CA . GLY A 1 73 ? 4.039 8.873 -2.461 1.00 94.00 73 GLY A CA 1
ATOM 549 C C . GLY A 1 73 ? 3.193 7.965 -1.587 1.00 94.00 73 GLY A C 1
ATOM 550 O O . GLY A 1 73 ? 3.656 6.976 -1.007 1.00 94.00 73 GLY A O 1
ATOM 551 N N . LYS A 1 74 ? 1.923 8.343 -1.489 1.00 95.69 74 LYS A N 1
ATOM 552 C CA . LYS A 1 74 ? 0.918 7.670 -0.677 1.00 95.69 74 LYS A CA 1
ATOM 553 C C . LYS A 1 74 ? -0.420 7.721 -1.392 1.00 95.69 74 LYS A C 1
ATOM 555 O O . LYS A 1 74 ? -0.804 8.768 -1.907 1.00 95.69 74 LYS A O 1
ATOM 560 N N . GLN A 1 75 ? -1.151 6.617 -1.358 1.00 95.94 75 GLN A N 1
ATOM 561 C CA . GLN A 1 75 ? -2.493 6.532 -1.910 1.00 95.94 75 GLN A CA 1
ATOM 562 C C . GLN A 1 75 ? -3.427 5.788 -0.961 1.00 95.94 75 GLN A C 1
ATOM 564 O O . GLN A 1 75 ? -3.052 4.787 -0.354 1.00 95.94 75 GLN A O 1
ATOM 569 N N . THR A 1 76 ? -4.654 6.287 -0.853 1.00 96.44 76 THR A N 1
ATOM 570 C CA . THR A 1 76 ? -5.700 5.737 0.008 1.00 96.44 76 THR A CA 1
ATOM 571 C C . THR A 1 76 ? -6.810 5.134 -0.846 1.00 96.44 76 THR A C 1
ATOM 573 O O . THR A 1 76 ? -7.195 5.718 -1.860 1.00 96.44 76 THR A O 1
ATOM 576 N N . PHE A 1 77 ? -7.337 3.987 -0.424 1.00 92.81 77 PHE A N 1
ATOM 577 C CA . PHE A 1 77 ? -8.404 3.256 -1.100 1.00 92.81 77 PHE A CA 1
ATOM 578 C C . PHE A 1 77 ? -9.485 2.854 -0.104 1.00 92.81 77 PHE A C 1
ATOM 580 O O . PHE A 1 77 ? -9.170 2.388 0.991 1.00 92.81 77 PHE A O 1
ATOM 587 N N . THR A 1 78 ? -10.751 2.935 -0.511 1.00 96.69 78 THR A N 1
ATOM 588 C CA . THR A 1 78 ? -11.800 2.144 0.139 1.00 96.69 78 THR A CA 1
ATOM 589 C C . THR A 1 78 ? -11.490 0.668 -0.082 1.00 96.69 78 THR A C 1
ATOM 591 O O . THR A 1 78 ? -11.197 0.255 -1.206 1.00 96.69 78 THR A O 1
ATOM 594 N N . TYR A 1 79 ? -11.516 -0.120 0.988 1.00 96.38 79 TYR A N 1
ATOM 595 C CA . TYR A 1 79 ? -11.247 -1.545 0.905 1.00 96.38 79 TYR A CA 1
ATOM 596 C C . TYR A 1 79 ? -12.429 -2.272 0.257 1.00 96.38 79 TYR A C 1
ATOM 598 O O . TYR A 1 79 ? -13.562 -2.164 0.718 1.00 96.38 79 TYR A O 1
ATOM 606 N N . ASP A 1 80 ? -12.156 -3.016 -0.813 1.00 95.62 80 ASP A N 1
ATOM 607 C CA . ASP A 1 80 ? -13.163 -3.736 -1.601 1.00 95.62 80 ASP A CA 1
ATOM 608 C C . ASP A 1 80 ? -13.338 -5.207 -1.182 1.00 95.62 80 ASP A C 1
ATOM 610 O O . ASP A 1 80 ? -14.075 -5.950 -1.827 1.00 95.62 80 ASP A O 1
ATOM 614 N N . GLY A 1 81 ? -12.644 -5.648 -0.127 1.00 95.75 81 GLY A N 1
ATOM 615 C CA . GLY A 1 81 ? -12.683 -7.032 0.354 1.00 95.75 81 GLY A CA 1
ATOM 616 C C . GLY A 1 81 ? -11.766 -8.007 -0.392 1.00 95.75 81 GLY A C 1
ATOM 617 O O . GLY A 1 81 ? -11.645 -9.156 0.024 1.00 95.75 81 GLY A O 1
ATOM 618 N N . SER A 1 82 ? -11.107 -7.595 -1.482 1.00 95.75 82 SER A N 1
ATOM 619 C CA . SER A 1 82 ? -10.373 -8.529 -2.352 1.00 95.75 82 SER A CA 1
ATOM 620 C C . SER A 1 82 ? -8.942 -8.829 -1.899 1.00 95.75 82 SER A C 1
ATOM 622 O O . SER A 1 82 ? -8.360 -9.837 -2.306 1.00 95.75 82 SER A O 1
ATOM 624 N N . GLY A 1 83 ? -8.336 -7.921 -1.130 1.00 95.12 83 GLY A N 1
ATOM 625 C CA . GLY A 1 83 ? -6.903 -7.940 -0.820 1.00 95.12 83 GLY A CA 1
ATOM 626 C C . GLY A 1 83 ? -6.001 -7.775 -2.048 1.00 95.12 83 GLY A C 1
ATOM 627 O O . GLY A 1 83 ? -4.829 -8.154 -2.007 1.00 95.12 83 GLY A O 1
ATOM 628 N N . ILE A 1 84 ? -6.520 -7.242 -3.161 1.00 96.69 84 ILE A N 1
ATOM 629 C CA . ILE A 1 84 ? -5.774 -7.073 -4.410 1.00 96.69 84 ILE A CA 1
ATOM 630 C C . ILE A 1 84 ? -5.741 -5.600 -4.813 1.00 96.69 84 ILE A C 1
ATOM 632 O O . ILE A 1 84 ? -6.753 -5.017 -5.189 1.00 96.69 84 ILE A O 1
ATOM 636 N N . ILE A 1 85 ? -4.537 -5.036 -4.884 1.00 94.94 85 ILE A N 1
ATOM 637 C CA . ILE A 1 85 ? -4.293 -3.779 -5.595 1.00 94.94 85 ILE A CA 1
ATOM 638 C C . ILE A 1 85 ? -3.864 -4.144 -7.015 1.00 94.94 85 ILE A C 1
ATOM 640 O O . ILE A 1 85 ? -2.868 -4.841 -7.226 1.00 94.94 85 ILE A O 1
ATOM 644 N N . LYS A 1 86 ? -4.644 -3.715 -8.010 1.00 93.69 86 LYS A N 1
ATOM 645 C CA . LYS A 1 86 ? -4.380 -4.019 -9.423 1.00 93.69 86 LYS A CA 1
ATOM 646 C C . LYS A 1 86 ? -3.123 -3.288 -9.909 1.00 93.69 86 LYS A C 1
ATOM 648 O O . LYS A 1 86 ? -2.833 -2.178 -9.470 1.00 93.69 86 LYS A O 1
ATOM 653 N N . LYS A 1 87 ? -2.408 -3.893 -10.865 1.00 91.50 87 LYS A N 1
ATOM 654 C CA . LYS A 1 87 ? -1.291 -3.239 -11.571 1.00 91.50 87 LYS A CA 1
ATOM 655 C C . LYS A 1 87 ? -1.760 -1.891 -12.130 1.00 91.50 87 LYS A C 1
ATOM 657 O O . LYS A 1 87 ? -2.839 -1.823 -12.718 1.00 91.50 87 LYS A O 1
ATOM 662 N N . GLY A 1 88 ? -0.964 -0.843 -11.927 1.00 86.31 88 GLY A N 1
ATOM 663 C CA . GLY A 1 88 ? -1.279 0.516 -12.384 1.00 86.31 88 GLY A CA 1
ATOM 664 C C . GLY A 1 88 ? -2.354 1.267 -11.581 1.00 86.31 88 GLY A C 1
ATOM 665 O O . GLY A 1 88 ? -2.630 2.418 -11.902 1.00 86.31 88 GLY A O 1
ATOM 666 N N . ALA A 1 89 ? -2.943 0.680 -10.530 1.00 91.75 89 ALA A N 1
ATOM 667 C CA . ALA A 1 89 ? -3.931 1.376 -9.691 1.00 91.75 89 ALA A CA 1
ATOM 668 C C . ALA A 1 89 ? -3.306 2.445 -8.770 1.00 91.75 89 ALA A C 1
ATOM 670 O O . ALA A 1 89 ? -3.998 3.355 -8.313 1.00 91.75 89 ALA A O 1
ATOM 671 N N . LEU A 1 90 ? -2.002 2.333 -8.500 1.00 93.31 90 LEU A N 1
ATOM 672 C CA . LEU A 1 90 ? -1.229 3.274 -7.692 1.00 93.31 90 LEU A CA 1
ATOM 673 C C . LEU A 1 90 ? -0.715 4.420 -8.575 1.00 93.31 90 LEU A C 1
ATOM 675 O O . LEU A 1 90 ? 0.430 4.394 -9.018 1.00 93.31 90 LEU A O 1
ATOM 679 N N . ASN A 1 91 ? -1.578 5.385 -8.888 1.00 90.06 91 ASN A N 1
ATOM 680 C CA . ASN A 1 91 ? -1.259 6.527 -9.752 1.00 90.06 91 ASN A CA 1
ATOM 681 C C . ASN A 1 91 ? -0.777 7.773 -8.983 1.00 90.06 91 ASN A C 1
ATOM 683 O O . ASN A 1 91 ? -0.261 8.693 -9.608 1.00 90.06 91 ASN A O 1
ATOM 687 N N . GLN A 1 92 ? -0.920 7.794 -7.652 1.00 91.88 92 GLN A N 1
ATOM 688 C CA . GLN A 1 92 ? -0.369 8.827 -6.756 1.00 91.88 92 GLN A CA 1
ATOM 689 C C . GLN A 1 92 ? 0.970 8.413 -6.123 1.00 91.88 92 GLN A C 1
ATOM 691 O O . GLN A 1 92 ? 1.476 9.084 -5.225 1.00 91.88 92 GLN A O 1
ATOM 696 N N . ILE A 1 93 ? 1.511 7.268 -6.539 1.00 92.25 93 ILE A N 1
ATOM 697 C CA . ILE A 1 93 ? 2.794 6.750 -6.077 1.00 92.25 93 ILE A CA 1
ATOM 698 C C . ILE A 1 93 ? 3.700 6.642 -7.291 1.00 92.25 93 ILE A C 1
ATOM 700 O O . ILE A 1 93 ? 3.372 5.948 -8.254 1.00 92.25 93 ILE A O 1
ATOM 704 N N . GLU A 1 94 ? 4.839 7.312 -7.247 1.00 90.06 94 GLU A N 1
ATOM 705 C CA . GLU A 1 94 ? 5.841 7.208 -8.293 1.00 90.06 94 GLU A CA 1
ATOM 706 C C . GLU A 1 94 ? 6.554 5.856 -8.196 1.00 90.0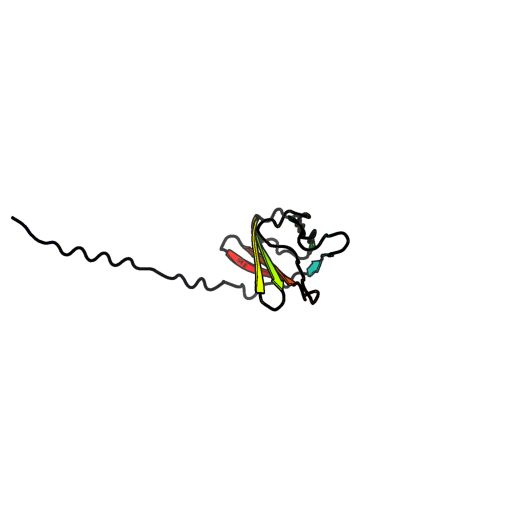6 94 GLU A C 1
ATOM 708 O O . GLU A 1 94 ? 7.076 5.480 -7.147 1.00 90.06 94 GLU A O 1
ATOM 713 N N . GLY A 1 95 ? 6.546 5.094 -9.290 1.00 88.88 95 GLY A N 1
ATOM 714 C CA . GLY A 1 95 ? 7.237 3.809 -9.343 1.00 88.88 95 GLY A CA 1
ATOM 715 C C . GLY A 1 95 ? 8.764 3.964 -9.259 1.00 88.88 95 GLY A C 1
ATOM 716 O O . GLY A 1 95 ? 9.290 5.075 -9.324 1.00 88.88 95 GLY A O 1
ATOM 717 N N . PRO A 1 96 ? 9.505 2.855 -9.142 1.00 87.94 96 PRO A N 1
ATOM 718 C CA . PRO A 1 96 ? 10.963 2.866 -9.168 1.00 87.94 96 PRO A CA 1
ATOM 719 C C . PRO A 1 96 ? 11.544 3.587 -10.390 1.00 87.94 96 PRO A C 1
ATOM 721 O O . PRO A 1 96 ? 11.209 3.259 -11.531 1.00 87.94 96 PRO A O 1
ATOM 724 N N . CYS A 1 97 ? 12.470 4.516 -10.150 1.00 85.94 97 CYS A N 1
ATOM 725 C CA . CYS A 1 97 ? 13.303 5.131 -11.183 1.00 85.94 97 CYS A CA 1
ATOM 726 C C . CYS A 1 97 ? 14.769 5.208 -10.714 1.00 85.94 97 CYS A C 1
ATOM 728 O O . CYS A 1 97 ? 15.272 6.282 -10.378 1.00 85.94 97 CYS A O 1
ATO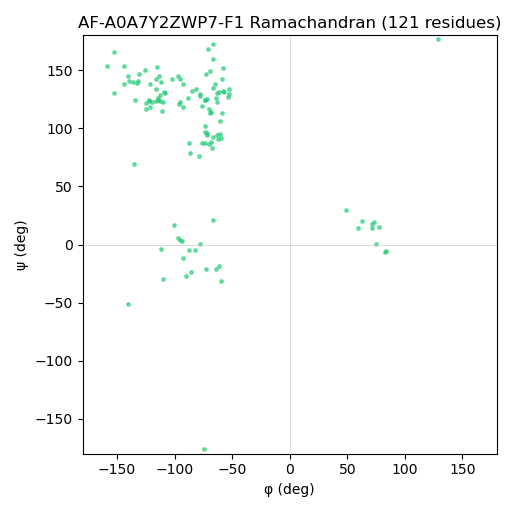M 730 N N . PRO A 1 98 ? 15.452 4.054 -10.591 1.00 80.81 98 PRO A N 1
ATOM 731 C CA . PRO A 1 98 ? 16.823 4.015 -10.107 1.00 80.81 98 PRO A CA 1
ATOM 732 C C . PRO A 1 98 ? 17.784 4.584 -11.160 1.00 80.81 98 PRO A C 1
ATOM 734 O O . PRO A 1 98 ? 17.830 4.105 -12.290 1.00 80.81 98 PRO A O 1
ATOM 737 N N . ASN A 1 99 ? 18.580 5.585 -10.773 1.00 7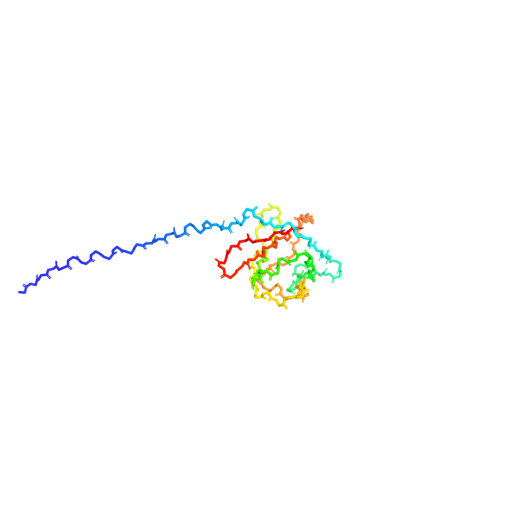2.50 99 ASN A N 1
ATOM 738 C CA . ASN A 1 99 ? 19.609 6.171 -11.643 1.00 72.50 99 ASN A CA 1
ATOM 739 C C . ASN A 1 99 ? 20.975 5.474 -11.525 1.00 72.50 99 ASN A C 1
ATOM 741 O O . ASN A 1 99 ? 21.769 5.543 -12.458 1.00 72.50 99 ASN A O 1
ATOM 745 N N . ILE A 1 100 ? 21.286 4.862 -10.374 1.00 63.06 100 ILE A N 1
ATOM 746 C CA . ILE A 1 100 ? 22.631 4.330 -10.074 1.00 63.06 100 ILE A CA 1
ATOM 747 C C . ILE A 1 100 ? 22.554 2.992 -9.332 1.00 63.06 100 ILE A C 1
ATOM 749 O O . ILE A 1 100 ? 23.183 2.031 -9.761 1.00 63.06 100 ILE A O 1
ATOM 753 N N . ASP A 1 101 ? 21.776 2.921 -8.249 1.00 64.19 101 ASP A N 1
ATOM 754 C CA . ASP A 1 101 ? 21.645 1.725 -7.410 1.00 64.19 101 ASP A CA 1
ATOM 755 C C . ASP A 1 101 ? 20.166 1.304 -7.364 1.00 64.19 101 ASP A C 1
ATOM 757 O O . ASP A 1 101 ? 19.318 2.150 -7.050 1.00 64.19 101 ASP A O 1
ATOM 761 N N . PRO A 1 102 ? 19.796 0.062 -7.734 1.00 67.19 102 PRO A N 1
ATOM 762 C CA . PRO A 1 102 ? 18.434 -0.420 -7.538 1.00 67.19 102 PRO A CA 1
ATOM 763 C C . PRO A 1 102 ? 18.092 -0.394 -6.043 1.00 67.19 102 PRO A C 1
ATOM 765 O O . PRO A 1 102 ? 18.572 -1.208 -5.258 1.00 67.19 102 PRO A O 1
ATOM 768 N N . GLY A 1 103 ? 17.261 0.571 -5.650 1.00 68.88 103 GLY A N 1
ATOM 769 C CA . GLY A 1 103 ? 16.932 0.813 -4.255 1.00 68.88 103 GLY A CA 1
ATOM 770 C C . GLY A 1 103 ? 16.130 -0.299 -3.580 1.00 68.88 103 GLY A C 1
ATOM 771 O O . GLY A 1 103 ? 15.462 -1.115 -4.221 1.00 68.88 103 GLY A O 1
ATOM 772 N N . LEU A 1 104 ? 16.180 -0.327 -2.243 1.00 82.38 104 LEU A N 1
ATOM 773 C CA . LEU A 1 104 ? 15.346 -1.210 -1.424 1.00 82.38 104 LEU A CA 1
ATOM 774 C C . LEU A 1 104 ? 13.933 -0.627 -1.312 1.00 82.38 104 LEU A C 1
ATOM 776 O O . LEU A 1 104 ? 13.556 -0.074 -0.274 1.00 82.38 104 LEU A O 1
ATOM 780 N N . TYR A 1 105 ? 13.159 -0.775 -2.385 1.00 89.69 105 TYR A N 1
ATOM 781 C CA . TYR A 1 105 ? 11.761 -0.360 -2.445 1.00 89.69 105 TYR A CA 1
ATOM 782 C C . TYR A 1 105 ? 10.903 -1.140 -1.447 1.00 89.69 105 TYR A C 1
ATOM 784 O O . TYR A 1 105 ? 10.832 -2.370 -1.491 1.00 89.69 105 TYR A O 1
ATOM 792 N N . LYS A 1 106 ? 10.222 -0.415 -0.559 1.00 92.69 106 LYS A N 1
ATOM 793 C CA . LYS A 1 106 ? 9.361 -0.977 0.487 1.00 92.69 106 LYS A CA 1
ATOM 794 C C . LYS A 1 106 ? 7.970 -0.392 0.380 1.00 92.69 106 LYS A C 1
ATOM 796 O O . LYS A 1 106 ? 7.784 0.811 0.583 1.00 92.69 106 LYS A O 1
ATOM 801 N N . PHE A 1 107 ? 6.994 -1.248 0.107 1.00 95.50 107 PHE A N 1
ATOM 802 C CA . PHE A 1 107 ? 5.609 -0.871 0.327 1.00 95.50 107 PHE A CA 1
ATOM 803 C C . PHE A 1 107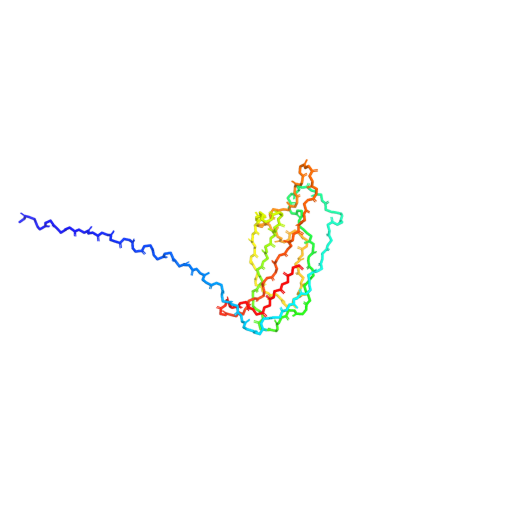 ? 5.325 -0.857 1.828 1.00 95.50 107 PHE A C 1
ATOM 805 O O . PHE A 1 107 ? 5.886 -1.621 2.602 1.00 95.50 107 PHE A O 1
ATOM 812 N N . LYS A 1 108 ? 4.452 0.045 2.253 1.00 95.88 108 LYS A N 1
ATOM 813 C CA . LYS A 1 108 ? 3.847 0.048 3.579 1.00 95.88 108 LYS A CA 1
ATOM 814 C C . LYS A 1 108 ? 2.346 0.070 3.370 1.00 95.88 108 LYS A C 1
ATOM 816 O O . LYS A 1 108 ? 1.833 0.986 2.728 1.00 95.88 108 LYS A O 1
ATOM 821 N N . ILE A 1 109 ? 1.668 -0.936 3.901 1.00 96.81 109 ILE A N 1
ATOM 822 C CA . ILE A 1 109 ? 0.218 -1.085 3.823 1.00 96.81 109 ILE A CA 1
ATOM 823 C C . ILE A 1 109 ? -0.345 -0.910 5.225 1.00 96.81 109 ILE A C 1
ATOM 825 O O . ILE A 1 109 ? 0.055 -1.631 6.135 1.00 96.81 109 ILE A O 1
ATOM 829 N N . GLU A 1 110 ? -1.268 0.024 5.403 1.00 97.44 110 GLU A N 1
ATOM 830 C CA . GLU A 1 110 ? -2.003 0.225 6.652 1.00 97.44 110 GLU A CA 1
ATOM 831 C C . GLU A 1 110 ? -3.483 -0.061 6.400 1.00 97.44 110 GLU A C 1
ATOM 833 O O . GLU A 1 110 ? -4.098 0.536 5.516 1.00 97.44 110 GLU A O 1
ATOM 838 N N . ALA A 1 111 ? -4.043 -0.989 7.170 1.00 97.62 111 ALA A N 1
ATOM 839 C CA . ALA A 1 111 ? -5.464 -1.291 7.191 1.00 97.62 111 ALA A CA 1
ATOM 840 C C . ALA A 1 111 ? -6.117 -0.500 8.325 1.00 97.62 111 ALA A C 1
ATOM 842 O O . ALA A 1 111 ? -5.703 -0.621 9.482 1.00 97.62 111 ALA A O 1
ATOM 843 N N . MET A 1 112 ? -7.106 0.322 7.987 1.00 97.88 112 MET A N 1
ATOM 844 C CA . MET A 1 112 ? -7.788 1.208 8.925 1.00 97.88 112 MET A CA 1
ATOM 845 C C . MET A 1 112 ? -9.262 0.843 9.066 1.00 97.88 112 MET A C 1
ATOM 847 O O . MET A 1 112 ? -9.914 0.493 8.075 1.00 97.88 112 MET A O 1
ATOM 851 N N . ASP A 1 113 ? -9.774 0.957 10.288 1.00 97.38 113 ASP A N 1
ATOM 852 C CA . ASP A 1 113 ? -11.200 0.835 10.592 1.00 97.38 113 ASP A CA 1
ATOM 853 C C . ASP A 1 113 ? -11.996 2.085 10.159 1.00 97.38 113 ASP A C 1
ATOM 855 O O . ASP A 1 113 ? -11.467 3.022 9.551 1.00 97.38 113 ASP A O 1
ATOM 859 N N . GLU A 1 114 ? -13.293 2.107 10.466 1.00 96.88 114 GLU A N 1
ATOM 860 C CA . GLU A 1 114 ? -14.186 3.239 10.172 1.00 96.88 114 GLU A CA 1
ATOM 861 C C . GLU A 1 114 ? -13.825 4.537 10.914 1.00 96.88 114 GLU A C 1
ATOM 863 O O . GLU A 1 114 ? -14.184 5.626 10.467 1.00 96.88 114 GLU A O 1
ATOM 868 N N . ASN A 1 115 ? -13.080 4.436 12.016 1.00 95.38 115 ASN A N 1
ATOM 869 C CA . ASN A 1 115 ? -12.656 5.559 12.848 1.00 95.38 115 ASN A CA 1
ATOM 870 C C . ASN A 1 115 ? -11.267 6.089 12.450 1.00 95.38 115 ASN A C 1
ATOM 872 O O . ASN A 1 115 ? -10.735 6.994 13.104 1.00 95.38 115 ASN A O 1
ATOM 876 N N . GLY A 1 116 ? -10.661 5.524 11.399 1.00 94.31 116 GLY A N 1
ATOM 877 C CA . GLY A 1 116 ? -9.310 5.860 10.953 1.00 94.31 116 GLY A CA 1
ATOM 878 C C . GLY A 1 116 ? -8.210 5.325 11.875 1.00 94.31 116 GLY A C 1
ATOM 879 O O . GLY A 1 116 ? -7.091 5.841 11.852 1.00 94.31 116 GLY A O 1
ATOM 880 N N . VAL A 1 117 ? -8.508 4.323 12.707 1.00 96.44 117 VAL A N 1
ATOM 881 C CA . VAL A 1 117 ? -7.518 3.638 13.546 1.00 96.44 117 VAL A CA 1
ATOM 882 C C . VAL A 1 117 ? -6.859 2.534 12.731 1.00 96.44 117 VAL A C 1
ATOM 884 O O . VAL A 1 117 ? -7.534 1.727 12.097 1.00 96.44 117 VAL A O 1
ATOM 887 N N . ILE A 1 118 ? -5.529 2.466 12.766 1.00 96.81 118 ILE A N 1
ATOM 888 C CA . ILE A 1 118 ? -4.775 1.374 12.150 1.00 96.81 118 ILE A CA 1
ATOM 889 C C . ILE A 1 118 ? -5.008 0.096 12.955 1.00 96.81 118 ILE A C 1
ATOM 891 O O . ILE A 1 118 ? -4.605 -0.003 14.114 1.00 96.81 118 ILE A O 1
ATOM 895 N N . ILE A 1 119 ? -5.616 -0.892 12.311 1.00 97.56 119 ILE A N 1
ATOM 896 C CA . ILE A 1 119 ? -5.905 -2.223 12.861 1.00 97.56 119 ILE A CA 1
ATOM 897 C C . ILE A 1 119 ? -5.080 -3.325 12.180 1.00 97.56 119 ILE A C 1
ATOM 899 O O . ILE A 1 119 ? -5.105 -4.480 12.599 1.00 97.56 119 ILE A O 1
ATOM 903 N N . GLY A 1 120 ? -4.298 -2.981 11.156 1.00 96.62 120 GLY A N 1
ATOM 904 C CA . GLY A 1 120 ? -3.315 -3.884 10.569 1.00 96.62 120 GLY A CA 1
ATOM 905 C C . GLY A 1 120 ? -2.227 -3.148 9.798 1.00 96.62 120 GLY A C 1
ATOM 906 O O . GLY A 1 120 ? -2.447 -2.047 9.293 1.00 96.62 120 GLY A O 1
ATOM 907 N N . PHE A 1 121 ? -1.050 -3.760 9.702 1.00 94.88 121 PHE A N 1
ATOM 908 C CA . PHE A 1 121 ? 0.097 -3.203 8.982 1.00 94.88 121 PHE A CA 1
ATOM 909 C C . PHE A 1 121 ? 0.853 -4.289 8.213 1.00 94.88 121 PHE A C 1
ATOM 911 O O . PHE A 1 121 ? 0.964 -5.409 8.690 1.00 94.88 121 PHE A O 1
ATOM 918 N N . GLY A 1 122 ? 1.400 -3.967 7.044 1.00 91.56 122 GLY A N 1
ATOM 919 C CA . GLY A 1 122 ? 2.248 -4.867 6.254 1.00 91.56 122 GLY A CA 1
ATOM 920 C C . GLY A 1 122 ? 3.369 -4.106 5.549 1.00 91.56 122 GLY A C 1
ATOM 921 O O . GLY A 1 122 ? 3.231 -2.903 5.299 1.00 91.56 122 GLY A O 1
ATOM 922 N N . ARG A 1 123 ? 4.483 -4.787 5.269 1.00 86.88 123 ARG A N 1
ATOM 923 C CA . ARG A 1 123 ? 5.658 -4.241 4.574 1.00 86.88 123 ARG A CA 1
ATOM 924 C C . ARG A 1 123 ? 6.171 -5.202 3.512 1.00 86.88 123 ARG A C 1
ATOM 926 O O . ARG A 1 123 ? 5.949 -6.416 3.707 1.00 86.88 123 ARG A O 1
#

Mean predicted aligned error: 8.97 Å

Foldseek 3Di:
DDPPPPPPPPPPPPPPPPPAAADPQAEEKEKDWDQPPFDAPDQLSDTKIAIPPQDPQFQKKKKWKDFPNDTQFIDMDGDPPRSIDHRSNPRRGHHHHDPDDRTPIDMKIFGAGPVSYGRYIYD

Radius of gyration: 20.09 Å; Cα contacts (8 Å, |Δi|>4): 237; chains: 1; bounding box: 40×71×37 Å

Secondary structure (DSSP, 8-state):
---------------------EEEEEEEEEEEE--TTPPTT-TT-PPPEEEES--TT--EEEEEEEETTEEEEEEEEE--SS-EEPTT---SBPPP--SSS----EEEEEEE-TTS-EEEEE-

pLDDT: mean 85.13, std 16.0, range [41.62, 97.94]

Sequence (123 aa):
MKHAILSVLIVLFFAFASCTKVSPNAVERKVDFSWEGLVPCAAGGNPKIRISGIPDDTKTLVVSLYDHGLSHGKQTFTYDGSGIIKKGALNQIEGPCPNIDPGLYKFKIEAMDENGVIIGFGR

Solvent-accessible surface area (backbone atoms only — not comparable to full-atom values): 7370 Å² total; per-residue (Å²): 140,75,87,84,77,82,80,79,82,78,78,79,77,75,77,74,77,74,73,80,49,65,46,96,79,44,42,83,30,52,57,47,70,57,71,79,96,55,54,72,70,36,90,49,36,36,53,44,36,40,46,44,78,75,57,88,69,46,40,30,37,38,42,33,38,28,40,89,84,44,75,39,33,58,46,76,41,77,54,85,84,74,44,64,49,55,60,43,68,49,74,60,36,61,39,61,61,67,88,85,60,87,62,71,71,39,53,38,41,36,31,15,31,91,85,64,33,29,44,25,40,26,86